Protein AF-A0A9D5FMI2-F1 (afdb_monomer_lite)

Foldseek 3Di:
DPPDPQDLFPVRPPDPVCLLCVLLVVLLVVLVVVLVVCCVVVVLLQDALVSSLVVLLVVLVVVLVVLCVLLVVQCVQCNPDHDPDDRDRNSVSSNVSSVSSSVNSVVVSNVVSNVRSVSSVVVVVVD

pLDDT: mean 81.41, std 13.03, range [45.81, 93.81]

Structure (mmCIF, N/CA/C/O backbone):
data_AF-A0A9D5FMI2-F1
#
_entry.id   AF-A0A9D5FMI2-F1
#
loop_
_atom_site.group_PDB
_atom_site.id
_atom_site.type_symbol
_atom_site.label_atom_id
_atom_site.label_alt_id
_atom_site.label_comp_id
_atom_site.label_asym_id
_atom_site.label_entity_id
_atom_site.label_seq_id
_atom_site.pdbx_PDB_ins_code
_atom_site.Cartn_x
_atom_site.Cartn_y
_atom_site.Cartn_z
_atom_site.occupancy
_atom_site.B_iso_or_equiv
_atom_site.auth_seq_id
_atom_site.auth_comp_id
_atom_site.auth_asym_id
_atom_site.auth_atom_id
_atom_site.pdbx_PDB_model_num
ATOM 1 N N . PRO A 1 1 ? 7.865 -17.004 -12.174 1.00 45.81 1 PRO A N 1
ATOM 2 C CA . PRO A 1 1 ? 7.596 -18.311 -12.825 1.00 45.81 1 PRO A CA 1
ATOM 3 C C . PRO A 1 1 ? 6.569 -19.221 -12.122 1.00 45.81 1 PRO A C 1
ATOM 5 O O . PRO A 1 1 ? 5.926 -19.989 -12.825 1.00 45.81 1 PRO A O 1
ATOM 8 N N . PHE A 1 2 ? 6.390 -19.165 -10.794 1.00 46.38 2 PHE A N 1
ATOM 9 C CA . PHE A 1 2 ? 5.642 -20.219 -10.082 1.00 46.38 2 PHE A CA 1
ATOM 10 C C . PHE A 1 2 ? 4.129 -20.012 -9.886 1.00 46.38 2 PHE A C 1
ATOM 12 O O . PHE A 1 2 ? 3.467 -20.967 -9.503 1.00 46.38 2 PHE A O 1
ATOM 19 N N . ILE A 1 3 ? 3.555 -18.836 -10.179 1.00 54.34 3 ILE A N 1
ATOM 20 C CA . ILE A 1 3 ? 2.103 -18.607 -9.992 1.00 54.34 3 ILE A CA 1
ATOM 21 C C . ILE A 1 3 ? 1.391 -18.126 -11.269 1.00 54.34 3 ILE A C 1
ATOM 23 O O . ILE A 1 3 ? 0.267 -18.545 -11.507 1.00 54.34 3 ILE A O 1
ATOM 27 N N . ASP A 1 4 ? 2.042 -17.345 -12.141 1.00 51.28 4 ASP A N 1
ATOM 28 C CA . ASP A 1 4 ? 1.320 -16.658 -13.235 1.00 51.28 4 ASP A CA 1
ATOM 29 C C . ASP A 1 4 ? 1.768 -17.026 -14.667 1.00 51.28 4 ASP A C 1
ATOM 31 O O . ASP A 1 4 ? 1.247 -16.487 -15.631 1.00 51.28 4 ASP A O 1
ATOM 35 N N . LYS A 1 5 ? 2.754 -17.921 -14.860 1.00 56.28 5 LYS A N 1
ATOM 36 C CA . LYS A 1 5 ? 3.317 -18.340 -16.179 1.00 56.28 5 LYS A CA 1
ATOM 37 C C . LYS A 1 5 ? 3.651 -17.222 -17.201 1.00 56.28 5 LYS A C 1
ATOM 39 O O . LYS A 1 5 ? 4.085 -17.534 -18.306 1.00 56.28 5 LYS A O 1
ATOM 44 N N . LYS A 1 6 ? 3.529 -15.939 -16.853 1.00 49.81 6 LYS A N 1
ATOM 45 C CA . LYS A 1 6 ? 3.901 -14.798 -17.688 1.00 49.81 6 LYS A CA 1
ATOM 46 C C . LYS A 1 6 ? 5.377 -14.469 -17.498 1.00 49.81 6 LYS A C 1
ATOM 48 O O . LYS A 1 6 ? 5.899 -14.465 -16.380 1.00 49.81 6 LYS A O 1
ATOM 53 N N . ALA A 1 7 ? 6.057 -14.215 -18.611 1.00 51.78 7 ALA A N 1
ATOM 54 C CA . ALA A 1 7 ? 7.418 -13.705 -18.610 1.00 51.78 7 ALA A CA 1
ATOM 55 C C . ALA A 1 7 ? 7.369 -12.233 -18.194 1.00 51.78 7 ALA A C 1
ATOM 57 O O . ALA A 1 7 ? 7.065 -11.382 -19.010 1.00 51.78 7 ALA A O 1
ATOM 58 N N . TYR A 1 8 ? 7.611 -11.925 -16.922 1.00 55.09 8 TYR A N 1
ATOM 59 C CA . TYR A 1 8 ? 7.604 -10.554 -16.409 1.00 55.09 8 TYR A CA 1
ATOM 60 C C . TYR A 1 8 ? 8.752 -9.737 -17.034 1.00 55.09 8 TYR A C 1
ATOM 62 O O . TYR A 1 8 ? 9.891 -9.768 -16.574 1.00 55.09 8 TYR A O 1
ATOM 70 N N . SER A 1 9 ? 8.465 -9.073 -18.152 1.00 56.69 9 SER A N 1
ATOM 71 C CA . SER A 1 9 ? 9.374 -8.207 -18.914 1.00 56.69 9 SER A CA 1
ATOM 72 C C . SER A 1 9 ? 8.567 -7.208 -19.740 1.00 56.69 9 SER A C 1
ATOM 74 O O . SER A 1 9 ? 7.436 -7.508 -20.135 1.00 56.69 9 SER A O 1
ATOM 76 N N . LEU A 1 10 ? 9.153 -6.040 -20.036 1.00 55.88 10 LEU A N 1
ATOM 77 C CA . LEU A 1 10 ? 8.503 -4.966 -20.805 1.00 55.88 10 LEU A CA 1
ATOM 78 C C . LEU A 1 10 ? 7.979 -5.446 -22.169 1.00 55.88 10 LEU A C 1
ATOM 80 O O . LEU A 1 10 ? 6.897 -5.050 -22.587 1.00 55.88 10 LEU A O 1
ATOM 84 N N . SER A 1 11 ? 8.695 -6.364 -22.821 1.00 57.03 11 SER A N 1
ATOM 85 C CA . SER A 1 11 ? 8.315 -6.965 -24.106 1.00 57.03 11 SER A CA 1
ATOM 86 C C . SER A 1 11 ? 7.164 -7.978 -24.032 1.00 57.03 11 SER A C 1
ATOM 88 O O . SER A 1 11 ? 6.638 -8.369 -25.069 1.00 57.03 11 SER A O 1
ATOM 90 N N . SER A 1 12 ? 6.753 -8.414 -22.836 1.00 57.50 12 SER A N 1
ATOM 91 C CA . SER A 1 12 ? 5.612 -9.331 -22.660 1.00 57.50 12 SER A CA 1
ATOM 92 C C . SER A 1 12 ? 4.268 -8.612 -22.525 1.00 57.50 12 SER A C 1
ATOM 94 O O . SER A 1 12 ? 3.216 -9.254 -22.526 1.00 57.50 12 SER A O 1
ATOM 96 N N . ILE A 1 13 ? 4.296 -7.287 -22.352 1.00 59.31 13 ILE A N 1
ATOM 97 C CA . ILE A 1 13 ? 3.102 -6.480 -22.126 1.00 59.31 13 ILE A CA 1
ATOM 98 C C . ILE A 1 13 ? 2.381 -6.334 -23.467 1.00 59.31 13 ILE A C 1
ATOM 100 O O . ILE A 1 13 ? 2.761 -5.521 -24.302 1.00 59.31 13 ILE A O 1
ATOM 104 N N . THR A 1 14 ? 1.330 -7.126 -23.675 1.00 66.12 14 THR A N 1
ATOM 105 C CA . THR A 1 14 ? 0.506 -7.055 -24.893 1.00 66.12 14 THR A CA 1
ATOM 106 C C . THR A 1 14 ? -0.327 -5.771 -24.941 1.00 66.12 14 THR A C 1
ATOM 108 O O . THR A 1 14 ? -0.527 -5.204 -26.010 1.00 66.12 14 THR A O 1
ATOM 111 N N . SER A 1 15 ? -0.786 -5.292 -23.780 1.00 75.56 15 SER A N 1
ATOM 112 C CA . SER A 1 15 ? -1.556 -4.056 -23.627 1.00 75.56 15 SER A CA 1
ATOM 113 C C . SER A 1 15 ? -1.195 -3.366 -22.311 1.00 75.56 15 SER A C 1
ATOM 115 O O . SER A 1 15 ? -1.178 -3.993 -21.250 1.00 75.56 15 SER A O 1
ATOM 117 N N . GLN A 1 16 ? -0.913 -2.061 -22.373 1.00 81.06 16 GLN A N 1
ATOM 118 C CA . GLN A 1 16 ? -0.610 -1.239 -21.195 1.00 81.06 16 GLN A CA 1
ATOM 119 C C . GLN A 1 16 ? -1.804 -1.176 -20.231 1.00 81.06 16 GLN A C 1
ATOM 121 O O . GLN A 1 16 ? -1.623 -1.240 -19.017 1.00 81.06 16 GLN A O 1
ATOM 126 N N . MET A 1 17 ? -3.023 -1.108 -20.777 1.00 82.19 17 MET A N 1
ATOM 127 C CA . MET A 1 17 ? -4.262 -1.043 -20.000 1.00 82.19 17 MET A CA 1
ATOM 128 C C . MET A 1 17 ? -4.450 -2.297 -19.139 1.00 82.19 17 MET A C 1
ATOM 130 O O . MET A 1 17 ? -4.772 -2.187 -17.957 1.00 82.19 17 MET A O 1
ATOM 134 N N . ASP A 1 18 ? -4.184 -3.478 -19.702 1.00 82.81 18 ASP A N 1
ATOM 135 C CA . ASP A 1 18 ? -4.355 -4.750 -18.992 1.00 82.81 18 ASP A CA 1
ATOM 136 C C . ASP A 1 18 ? -3.395 -4.875 -17.810 1.00 82.81 18 ASP A C 1
ATOM 138 O O . ASP A 1 18 ? -3.785 -5.355 -16.747 1.00 82.81 18 ASP A O 1
ATOM 142 N N . LEU A 1 19 ? -2.149 -4.411 -17.964 1.00 83.75 19 LEU A N 1
ATOM 143 C CA . LEU A 1 19 ? -1.175 -4.405 -16.873 1.00 83.75 19 LEU A CA 1
ATOM 144 C C . LEU A 1 19 ? -1.644 -3.507 -15.722 1.00 83.75 19 LEU A C 1
ATOM 146 O O . LEU A 1 19 ? -1.619 -3.930 -14.566 1.00 83.75 19 LEU A O 1
ATOM 150 N N . ILE A 1 20 ? -2.076 -2.283 -16.040 1.00 86.94 20 ILE A N 1
ATOM 151 C CA . ILE A 1 20 ? -2.527 -1.306 -15.042 1.00 86.94 20 ILE A CA 1
ATOM 152 C C . ILE A 1 20 ? -3.761 -1.830 -14.307 1.00 86.94 20 ILE A C 1
ATOM 154 O O . ILE A 1 20 ? -3.796 -1.791 -13.078 1.00 86.94 20 ILE A O 1
ATOM 158 N N . LEU A 1 21 ? -4.746 -2.359 -15.037 1.00 87.94 21 LEU A N 1
ATOM 159 C CA . LEU A 1 21 ? -5.957 -2.923 -14.443 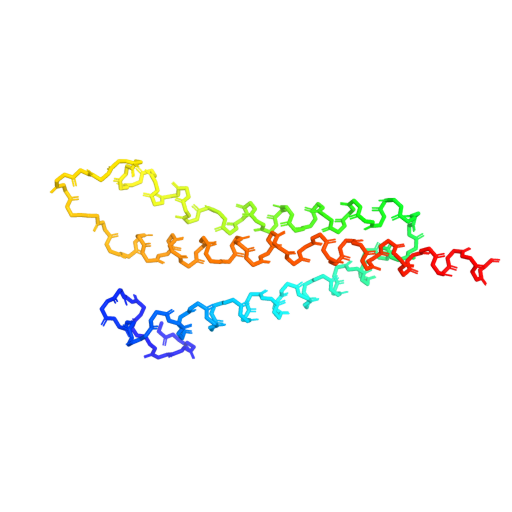1.00 87.94 21 LEU A CA 1
ATOM 160 C C . LEU A 1 21 ? -5.643 -4.144 -13.579 1.00 87.94 21 LEU A C 1
ATOM 162 O O . LEU A 1 21 ? -6.115 -4.219 -12.449 1.00 87.94 21 LEU A O 1
ATOM 166 N N . TYR A 1 22 ? -4.819 -5.073 -14.063 1.00 87.00 22 TYR A N 1
ATOM 167 C CA . TYR A 1 22 ? -4.475 -6.279 -13.313 1.00 87.00 22 TYR A CA 1
ATOM 168 C C . TYR A 1 22 ? -3.734 -5.961 -12.012 1.00 87.00 22 TYR A C 1
ATOM 170 O O . TYR A 1 22 ? -4.152 -6.402 -10.938 1.00 87.00 22 TYR A O 1
ATOM 178 N N . VAL A 1 23 ? -2.662 -5.164 -12.088 1.00 89.62 23 VAL A N 1
ATOM 179 C CA . VAL A 1 23 ? -1.884 -4.763 -10.907 1.00 89.62 23 VAL A CA 1
ATOM 180 C C . VAL A 1 23 ? -2.754 -3.928 -9.973 1.00 89.62 23 VAL A C 1
ATOM 182 O O . VAL A 1 23 ? -2.786 -4.190 -8.774 1.00 89.62 23 VAL A O 1
ATOM 185 N N . GLY A 1 24 ? -3.509 -2.971 -10.513 1.00 88.81 24 GLY A N 1
ATOM 186 C CA . GLY A 1 24 ? -4.320 -2.074 -9.705 1.00 88.81 24 GLY A CA 1
ATOM 187 C C . GLY A 1 24 ? -5.456 -2.778 -8.970 1.00 88.81 24 GLY A C 1
ATOM 188 O O . GLY A 1 24 ? -5.605 -2.592 -7.764 1.00 88.81 24 GLY A O 1
ATOM 189 N N . VAL A 1 25 ? -6.215 -3.642 -9.648 1.00 90.38 25 VAL A N 1
ATOM 190 C CA . VAL A 1 25 ? -7.294 -4.416 -9.013 1.00 90.38 25 VAL A CA 1
ATOM 191 C C . VAL A 1 25 ? -6.724 -5.373 -7.970 1.00 90.38 25 VAL A C 1
ATOM 193 O O . VAL A 1 25 ? -7.227 -5.417 -6.849 1.00 90.38 25 VAL A O 1
ATOM 196 N N . THR A 1 26 ? -5.643 -6.090 -8.289 1.00 90.94 26 THR A N 1
ATOM 197 C CA . THR A 1 26 ? -5.021 -7.032 -7.345 1.00 90.94 26 THR A CA 1
ATOM 198 C C . THR A 1 26 ? -4.527 -6.313 -6.089 1.00 90.94 26 THR A C 1
ATOM 200 O O . THR A 1 26 ? -4.794 -6.758 -4.972 1.00 90.94 26 THR A O 1
ATOM 203 N N . SER A 1 27 ? -3.871 -5.160 -6.241 1.00 90.88 27 SER A N 1
ATOM 204 C CA . SER A 1 27 ? -3.416 -4.349 -5.109 1.00 90.88 27 SER A CA 1
ATOM 205 C C . SER A 1 27 ? -4.562 -3.774 -4.288 1.00 90.88 27 SER A C 1
ATOM 207 O O . SER A 1 27 ? -4.475 -3.777 -3.062 1.00 90.88 27 SER A O 1
ATOM 209 N N . ALA A 1 28 ? -5.649 -3.329 -4.923 1.00 90.81 28 ALA A N 1
ATOM 210 C CA . ALA A 1 28 ? -6.828 -2.844 -4.212 1.00 90.81 28 ALA A CA 1
ATOM 211 C C . ALA A 1 28 ? -7.489 -3.957 -3.382 1.00 90.81 28 ALA A C 1
ATOM 213 O O . ALA A 1 28 ? -7.786 -3.754 -2.205 1.00 90.81 28 ALA A O 1
ATOM 214 N N . VAL A 1 29 ? -7.664 -5.150 -3.960 1.00 93.56 29 VAL A N 1
ATOM 215 C CA . VAL A 1 29 ? -8.244 -6.312 -3.266 1.00 93.56 29 VAL A CA 1
ATOM 216 C C . VAL A 1 29 ? -7.385 -6.719 -2.070 1.00 93.56 29 VAL A C 1
ATOM 218 O O . VAL A 1 29 ? -7.908 -6.896 -0.968 1.00 93.56 29 VAL A O 1
ATOM 221 N N . LEU A 1 30 ? -6.065 -6.814 -2.254 1.00 93.25 30 LEU A N 1
ATOM 222 C CA . LEU A 1 30 ? -5.143 -7.143 -1.165 1.00 93.25 30 LEU A CA 1
ATOM 223 C C . LEU A 1 30 ? -5.134 -6.071 -0.073 1.00 93.25 30 LEU A C 1
ATOM 225 O O . LEU A 1 30 ? -5.120 -6.414 1.107 1.00 93.25 30 LEU A O 1
ATOM 229 N N . LEU A 1 31 ? -5.189 -4.787 -0.437 1.00 92.81 31 LEU A N 1
ATOM 230 C CA . LEU A 1 31 ? -5.259 -3.697 0.533 1.00 92.81 31 LEU A CA 1
ATOM 231 C C . LEU A 1 31 ? -6.533 -3.778 1.378 1.00 92.81 31 LEU A C 1
ATOM 233 O O . LEU A 1 31 ? -6.450 -3.660 2.598 1.00 92.81 31 LEU A O 1
ATOM 237 N N . ILE A 1 32 ? -7.692 -4.017 0.757 1.00 93.00 32 ILE A N 1
ATOM 238 C CA . ILE A 1 32 ? -8.966 -4.195 1.471 1.00 93.00 32 ILE A CA 1
ATOM 239 C C . ILE A 1 32 ? -8.877 -5.393 2.417 1.00 93.00 32 ILE A C 1
ATOM 241 O O . ILE A 1 32 ? -9.293 -5.299 3.571 1.00 93.00 32 ILE A O 1
ATOM 245 N N . PHE A 1 33 ? -8.298 -6.503 1.959 1.00 93.62 33 PHE A N 1
ATOM 246 C CA . PHE A 1 33 ? -8.121 -7.695 2.780 1.00 93.62 33 PHE A CA 1
ATOM 247 C C . PHE A 1 33 ? -7.219 -7.426 3.995 1.00 93.62 33 PHE A C 1
ATOM 249 O O . PHE A 1 33 ? -7.607 -7.706 5.130 1.00 93.62 33 PHE A O 1
ATOM 256 N N . ILE A 1 34 ? -6.048 -6.819 3.782 1.00 92.62 34 ILE A N 1
ATOM 257 C CA . ILE A 1 34 ? -5.105 -6.457 4.851 1.00 92.62 34 ILE A CA 1
ATOM 258 C C . ILE A 1 34 ? -5.748 -5.467 5.824 1.00 92.62 34 ILE A C 1
ATOM 260 O O . ILE A 1 34 ? -5.647 -5.644 7.040 1.00 92.62 34 ILE A O 1
ATOM 264 N N . TRP A 1 35 ? -6.436 -4.445 5.316 1.00 92.31 35 TRP A N 1
ATOM 265 C CA . TRP A 1 35 ? -7.167 -3.484 6.136 1.00 92.31 35 TRP A CA 1
ATOM 266 C C . TRP A 1 35 ? -8.224 -4.163 7.009 1.00 92.31 35 TRP A C 1
ATOM 268 O O . TRP A 1 35 ? -8.334 -3.848 8.192 1.00 92.31 35 TRP A O 1
ATOM 278 N N . LEU A 1 36 ? -8.978 -5.117 6.464 1.00 90.62 36 LEU A N 1
ATOM 279 C CA . LEU A 1 36 ? -10.025 -5.816 7.202 1.00 90.62 36 LEU A CA 1
ATOM 280 C C . LEU A 1 36 ? -9.426 -6.669 8.328 1.00 90.62 36 LEU A C 1
ATOM 282 O O . LEU A 1 36 ? -9.853 -6.569 9.479 1.00 90.62 36 LEU A O 1
ATOM 286 N N . VAL A 1 37 ? -8.373 -7.434 8.028 1.00 91.81 37 VAL A N 1
ATOM 287 C CA . VAL A 1 37 ? -7.655 -8.256 9.017 1.00 91.81 37 VAL A CA 1
ATOM 288 C C . VAL A 1 37 ? -7.054 -7.391 10.129 1.00 91.81 37 VAL A C 1
ATOM 290 O O . VAL A 1 37 ? -7.218 -7.687 11.315 1.00 91.81 37 VAL A O 1
ATOM 293 N N . THR A 1 38 ? -6.381 -6.299 9.774 1.00 89.19 38 THR A N 1
ATOM 294 C CA . THR A 1 38 ? -5.739 -5.396 10.745 1.00 89.19 38 THR A CA 1
ATOM 295 C C . THR A 1 38 ? -6.753 -4.615 11.577 1.00 89.19 38 THR A C 1
ATOM 297 O O . THR A 1 38 ? -6.566 -4.467 12.783 1.00 89.19 38 THR A O 1
ATOM 300 N N . SER A 1 39 ? -7.871 -4.192 10.985 1.00 86.75 39 SER A N 1
ATOM 301 C CA . SER A 1 39 ? -8.934 -3.483 11.706 1.00 86.75 39 SER A CA 1
ATOM 302 C C . SER A 1 39 ? -9.633 -4.369 12.739 1.00 86.75 39 SER A C 1
ATOM 304 O O . SER A 1 39 ? -9.973 -3.889 13.823 1.00 86.75 39 SER A O 1
ATOM 306 N N . ILE A 1 40 ? -9.806 -5.663 12.445 1.00 87.88 40 ILE A N 1
ATOM 307 C CA . ILE A 1 40 ? -10.374 -6.643 13.385 1.00 87.88 40 ILE A CA 1
ATOM 308 C C . ILE A 1 40 ? -9.369 -6.975 14.493 1.00 87.88 40 ILE A C 1
ATOM 310 O O . ILE A 1 40 ? -9.698 -6.870 15.674 1.00 87.88 40 ILE A O 1
ATOM 314 N N . THR A 1 41 ? -8.135 -7.336 14.131 1.00 87.56 41 THR A N 1
ATOM 315 C CA . THR A 1 41 ? -7.098 -7.751 15.097 1.00 87.56 41 THR A CA 1
ATOM 316 C C . THR A 1 41 ? -6.718 -6.636 16.065 1.00 87.56 41 THR A C 1
ATOM 318 O O . THR A 1 41 ? -6.600 -6.875 17.265 1.00 87.56 41 THR A O 1
ATOM 321 N N . GLN A 1 42 ? -6.589 -5.401 15.579 1.00 84.50 42 GLN A N 1
ATOM 322 C CA . GLN A 1 42 ? -6.229 -4.245 16.403 1.00 84.50 42 GLN A CA 1
ATOM 323 C C . GLN A 1 42 ? -7.445 -3.557 17.037 1.00 84.50 42 GLN A C 1
ATOM 325 O O . GLN A 1 42 ? -7.282 -2.528 17.696 1.00 84.50 42 GLN A O 1
ATOM 330 N N . LYS A 1 43 ? -8.654 -4.111 16.843 1.00 83.69 43 LYS A N 1
ATOM 331 C CA . LYS A 1 43 ? -9.934 -3.552 17.305 1.00 83.69 43 LYS A CA 1
ATOM 332 C C . LYS A 1 43 ? -10.062 -2.062 16.981 1.00 83.69 43 LYS A C 1
ATOM 334 O O . LYS A 1 43 ? -10.552 -1.283 17.796 1.00 83.69 43 LYS A O 1
ATOM 339 N N . THR A 1 44 ? -9.643 -1.658 15.784 1.00 76.50 44 THR A N 1
ATOM 340 C CA . THR A 1 44 ? -9.560 -0.246 15.376 1.00 76.50 44 THR A CA 1
ATOM 341 C C . THR A 1 44 ? -10.926 0.449 15.439 1.00 76.50 44 THR A C 1
ATOM 343 O O . THR A 1 44 ? -11.004 1.628 15.762 1.00 76.50 44 THR A O 1
ATOM 346 N N . PHE A 1 45 ? -12.022 -0.298 15.265 1.00 78.38 45 PHE A N 1
ATOM 347 C CA . PHE A 1 45 ? -13.401 0.193 15.423 1.00 78.38 45 PHE A CA 1
ATOM 348 C C . PHE A 1 45 ? -13.833 0.465 16.880 1.00 78.38 45 PHE A C 1
ATOM 350 O O . PHE A 1 45 ? -14.947 0.933 17.117 1.00 78.38 45 PHE A O 1
ATOM 357 N N . CYS A 1 46 ? -12.999 0.131 17.869 1.00 77.69 46 CYS A N 1
ATOM 358 C CA . CYS A 1 46 ? -13.211 0.457 19.284 1.00 77.69 46 CYS A CA 1
ATOM 359 C C . CYS A 1 46 ? -12.467 1.706 19.745 1.00 77.69 46 CYS A C 1
ATOM 361 O O . CYS A 1 46 ? -12.675 2.128 20.877 1.00 77.69 46 CYS A O 1
ATOM 363 N N . LEU A 1 47 ? -11.602 2.259 18.900 1.00 82.00 47 LEU A N 1
ATOM 364 C CA . LEU A 1 47 ? -10.892 3.496 19.186 1.00 82.00 47 LEU A CA 1
ATOM 365 C C . LEU A 1 47 ? -11.779 4.696 18.876 1.00 82.00 47 LEU A C 1
ATOM 367 O O . LEU A 1 47 ? -12.775 4.573 18.153 1.00 82.00 47 LEU A O 1
ATOM 371 N N . THR A 1 48 ? -11.373 5.867 19.366 1.00 85.94 48 THR A N 1
ATOM 372 C CA . THR A 1 48 ? -12.049 7.114 19.015 1.00 85.94 48 THR A CA 1
ATOM 373 C C . THR A 1 48 ? -12.026 7.325 17.491 1.00 85.94 48 THR A C 1
ATOM 375 O O . THR A 1 48 ? -11.091 6.878 16.816 1.00 85.94 48 THR A O 1
ATOM 378 N N . PRO A 1 49 ? -13.028 8.007 16.904 1.00 79.56 49 PRO A N 1
ATOM 379 C CA . PRO A 1 49 ? -13.134 8.135 15.448 1.00 79.56 49 PRO A CA 1
ATOM 380 C C . PRO A 1 49 ? -11.888 8.737 14.782 1.00 79.56 49 PRO A C 1
ATOM 382 O O . PRO A 1 49 ? -11.508 8.315 13.691 1.00 79.56 49 PRO A O 1
ATOM 385 N N . GLY A 1 50 ? -11.234 9.694 15.452 1.00 82.56 50 GLY A N 1
ATOM 386 C CA . GLY A 1 50 ? -9.991 10.306 14.976 1.00 82.56 50 GLY A CA 1
ATOM 387 C C . GLY A 1 50 ? -8.814 9.330 14.989 1.00 82.56 50 GLY A C 1
ATOM 388 O O . GLY A 1 50 ? -8.123 9.179 13.982 1.00 82.56 50 GLY A O 1
ATOM 389 N N . GLU A 1 51 ? -8.621 8.606 16.091 1.00 86.50 51 GLU A N 1
ATOM 390 C CA . GLU A 1 51 ? -7.546 7.615 16.222 1.00 86.50 51 GLU A CA 1
ATOM 391 C C . GLU A 1 51 ? -7.723 6.441 15.254 1.00 86.50 51 GLU A C 1
ATOM 393 O O . GLU A 1 51 ? -6.751 5.974 14.662 1.00 86.50 51 GLU A O 1
ATOM 398 N N . ALA A 1 52 ? -8.961 5.989 15.039 1.00 86.25 52 ALA A N 1
ATOM 399 C CA . ALA A 1 52 ? -9.283 4.903 14.118 1.00 86.25 52 ALA A CA 1
ATOM 400 C C . ALA A 1 52 ? -8.920 5.251 12.659 1.00 86.25 52 ALA A C 1
ATOM 402 O O . ALA A 1 52 ? -8.342 4.432 11.932 1.00 86.25 52 ALA A O 1
ATOM 403 N N . GLY A 1 53 ? -9.209 6.490 12.245 1.00 86.62 53 GLY A N 1
ATOM 404 C CA . GLY A 1 53 ? -8.820 7.018 10.938 1.00 86.62 53 GLY A CA 1
ATOM 405 C C . GLY A 1 53 ? -7.302 7.150 10.791 1.00 86.62 53 GLY A C 1
ATOM 406 O O . GLY A 1 53 ? -6.736 6.639 9.824 1.00 86.62 53 GLY A O 1
ATOM 407 N N . ILE A 1 54 ? -6.626 7.757 11.775 1.00 90.19 54 ILE A N 1
ATOM 408 C CA . ILE A 1 54 ? -5.160 7.928 11.771 1.00 90.19 54 ILE A CA 1
ATOM 409 C C . ILE A 1 54 ? -4.450 6.575 11.712 1.00 90.19 54 ILE A C 1
ATOM 411 O O . ILE A 1 54 ? -3.497 6.408 10.954 1.00 90.19 54 ILE A O 1
ATOM 415 N N . LYS A 1 55 ? -4.933 5.579 12.457 1.00 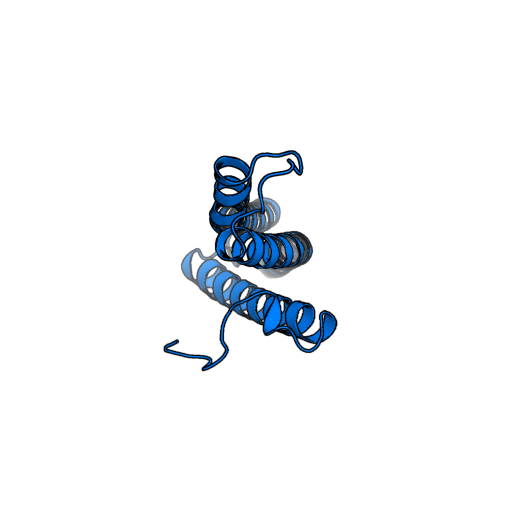89.75 55 LYS A N 1
ATOM 416 C CA . LYS A 1 55 ? -4.345 4.237 12.472 1.00 89.75 55 LYS A CA 1
ATOM 417 C C . LYS A 1 55 ? -4.454 3.552 11.111 1.00 89.75 55 LYS A C 1
ATOM 419 O O . LYS A 1 55 ? -3.476 2.980 10.633 1.00 89.75 55 LYS A O 1
ATOM 424 N N . THR A 1 56 ? -5.590 3.702 10.437 1.00 90.19 56 THR A N 1
ATOM 425 C CA . THR A 1 56 ? -5.776 3.208 9.063 1.00 90.19 56 THR A CA 1
ATOM 426 C C . THR A 1 56 ? -4.867 3.926 8.067 1.00 90.19 56 THR A C 1
ATOM 428 O O . THR A 1 56 ? -4.261 3.290 7.206 1.00 90.19 56 THR A O 1
ATOM 431 N N . LEU A 1 57 ? -4.705 5.242 8.216 1.00 91.56 57 LEU A N 1
ATOM 432 C CA . LEU A 1 57 ? -3.795 6.022 7.381 1.00 91.56 57 LEU A CA 1
ATOM 433 C C . LEU A 1 57 ? -2.332 5.600 7.593 1.00 91.56 57 LEU A C 1
ATOM 435 O O . LEU A 1 57 ? -1.593 5.436 6.626 1.00 91.56 57 LEU A O 1
ATOM 439 N N . SER A 1 58 ? -1.931 5.354 8.844 1.00 91.38 58 SER A N 1
ATOM 440 C CA . SER A 1 58 ? -0.582 4.888 9.192 1.00 91.38 58 SER A CA 1
ATOM 441 C C . SER A 1 58 ? -0.269 3.509 8.604 1.00 91.38 58 SER A C 1
ATOM 443 O O . SER A 1 58 ? 0.854 3.264 8.159 1.00 91.38 58 SER A O 1
ATOM 445 N N . LEU A 1 59 ? -1.277 2.635 8.520 1.00 92.12 59 LEU A N 1
ATOM 446 C CA . LEU A 1 59 ? -1.164 1.340 7.860 1.00 92.12 59 LEU A CA 1
ATOM 447 C C . LEU A 1 59 ? -0.910 1.508 6.362 1.00 92.12 59 LEU A C 1
ATOM 449 O O . LEU A 1 59 ? 0.039 0.926 5.842 1.00 92.12 59 LEU A O 1
ATOM 453 N N . GLY A 1 60 ? -1.705 2.329 5.674 1.00 92.81 60 GLY A N 1
ATOM 454 C CA . GLY A 1 60 ? -1.502 2.540 4.242 1.00 92.81 60 GLY A CA 1
ATOM 455 C C . GLY A 1 60 ? -0.178 3.233 3.932 1.00 92.81 60 GLY A C 1
ATOM 456 O O . GLY A 1 60 ? 0.496 2.839 2.987 1.00 92.81 60 GLY A O 1
ATOM 457 N N . LEU A 1 61 ? 0.265 4.178 4.769 1.00 92.56 61 LEU A N 1
ATOM 458 C CA . LEU A 1 61 ? 1.583 4.807 4.629 1.00 92.56 61 LEU A CA 1
ATOM 459 C C . LEU A 1 61 ? 2.722 3.789 4.788 1.00 92.56 61 LEU A C 1
ATOM 461 O O . LEU A 1 61 ? 3.682 3.811 4.022 1.00 92.56 61 LEU A O 1
ATOM 465 N N . SER A 1 62 ? 2.592 2.863 5.740 1.00 93.56 62 SER A N 1
ATOM 466 C CA . SER A 1 62 ? 3.571 1.789 5.954 1.00 93.56 62 SER A CA 1
ATOM 467 C C . SER A 1 62 ? 3.639 0.836 4.755 1.00 93.56 62 SER A C 1
ATOM 469 O O . SER A 1 62 ? 4.723 0.445 4.329 1.00 93.56 62 SER A O 1
ATOM 471 N N . ILE A 1 63 ? 2.488 0.504 4.163 1.00 93.38 63 ILE A N 1
ATOM 472 C CA . ILE A 1 63 ? 2.413 -0.311 2.942 1.00 93.38 63 ILE A CA 1
ATOM 473 C C . ILE A 1 63 ? 3.053 0.430 1.761 1.00 93.38 63 ILE A C 1
ATOM 475 O O . ILE A 1 63 ? 3.882 -0.149 1.061 1.00 93.38 63 ILE A O 1
ATOM 479 N N . VAL A 1 64 ? 2.727 1.713 1.565 1.00 93.38 64 VAL A N 1
ATOM 480 C CA . VAL A 1 64 ? 3.340 2.554 0.523 1.00 93.38 64 VAL A CA 1
ATOM 481 C C . VAL A 1 64 ? 4.856 2.589 0.680 1.00 93.38 64 VAL A C 1
ATOM 483 O O . VAL A 1 64 ? 5.565 2.427 -0.310 1.00 93.38 64 VAL A O 1
ATOM 486 N N . PHE A 1 65 ? 5.363 2.741 1.904 1.00 91.81 65 PHE A N 1
ATOM 487 C CA . PHE A 1 65 ? 6.799 2.746 2.172 1.00 91.81 65 PHE A CA 1
ATOM 488 C C . PHE A 1 65 ? 7.478 1.449 1.707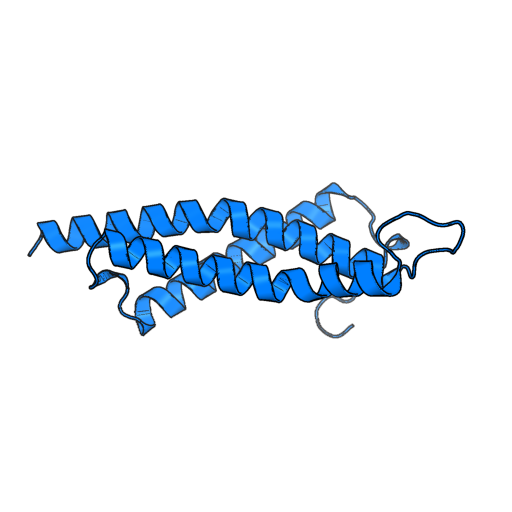 1.00 91.81 65 PHE A C 1
ATOM 490 O O . PHE A 1 65 ? 8.476 1.503 0.990 1.00 91.81 65 PHE A O 1
ATOM 497 N N . ILE A 1 66 ? 6.901 0.289 2.036 1.00 93.25 66 ILE A N 1
ATOM 498 C CA . ILE A 1 66 ? 7.438 -1.023 1.639 1.00 93.25 66 ILE A CA 1
ATOM 499 C C . ILE A 1 66 ? 7.383 -1.209 0.115 1.00 93.25 66 ILE A C 1
ATOM 501 O O . ILE A 1 66 ? 8.372 -1.612 -0.493 1.00 93.25 66 ILE A O 1
ATOM 505 N N . ILE A 1 67 ? 6.253 -0.884 -0.519 1.00 91.88 67 ILE A N 1
ATOM 506 C CA . ILE A 1 67 ? 6.067 -1.019 -1.976 1.00 91.88 67 ILE A CA 1
ATOM 507 C C . ILE A 1 67 ? 6.972 -0.056 -2.753 1.00 91.88 67 ILE A C 1
ATOM 509 O O . ILE A 1 67 ? 7.362 -0.341 -3.883 1.00 91.88 67 ILE A O 1
ATOM 513 N N . SER A 1 68 ? 7.347 1.072 -2.152 1.00 88.25 68 SER A N 1
ATOM 514 C CA . SER A 1 68 ? 8.244 2.040 -2.783 1.00 88.25 68 SER A CA 1
ATOM 515 C C . SER A 1 68 ? 9.698 1.560 -2.828 1.00 88.25 68 SER A C 1
ATOM 517 O O . SER A 1 68 ? 10.472 2.085 -3.620 1.00 88.25 68 SER A O 1
ATOM 519 N N . LEU A 1 69 ? 10.106 0.566 -2.029 1.00 89.38 69 LEU A N 1
ATOM 520 C CA . LEU A 1 69 ? 11.485 0.049 -2.015 1.00 89.38 69 LEU A CA 1
ATOM 521 C C . LEU A 1 69 ? 12.032 -0.348 -3.401 1.00 89.38 69 LEU A C 1
ATOM 523 O O . LEU A 1 69 ? 13.123 0.113 -3.737 1.00 89.38 69 LEU A O 1
ATOM 527 N N . PRO A 1 70 ? 11.329 -1.13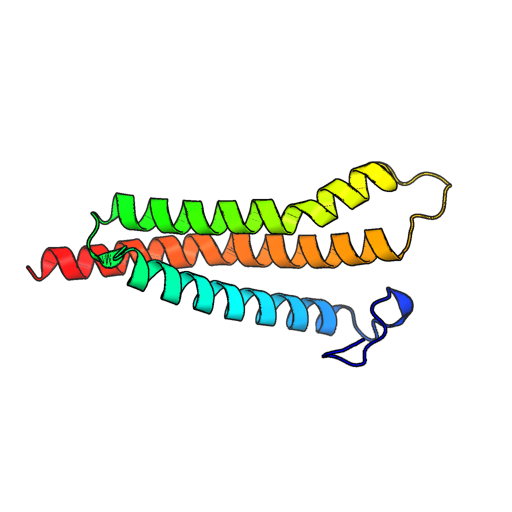6 -4.241 1.00 84.56 70 PRO A N 1
ATOM 528 C CA . PRO A 1 70 ? 11.782 -1.421 -5.605 1.00 84.56 70 PRO A CA 1
ATOM 529 C C . PRO A 1 70 ? 11.918 -0.164 -6.477 1.00 84.56 70 PRO A C 1
ATOM 531 O O . PRO A 1 70 ? 12.785 -0.123 -7.348 1.00 84.56 70 PRO A O 1
ATOM 534 N N . VAL A 1 71 ? 11.114 0.875 -6.229 1.00 86.69 71 VAL A N 1
ATOM 535 C CA . VAL A 1 71 ? 11.214 2.162 -6.935 1.00 86.69 71 VAL A CA 1
ATOM 536 C C . VAL A 1 71 ? 12.507 2.878 -6.542 1.00 86.69 71 VAL A C 1
ATOM 538 O O . VAL A 1 71 ? 13.279 3.275 -7.413 1.00 86.69 71 VAL A O 1
ATOM 541 N N . TRP A 1 72 ? 12.792 2.973 -5.239 1.00 85.44 72 TRP A N 1
ATOM 542 C CA . TRP A 1 72 ? 14.045 3.538 -4.727 1.00 85.44 72 TRP A CA 1
ATOM 543 C C . TRP A 1 72 ? 15.267 2.775 -5.241 1.00 85.44 72 TRP A C 1
ATOM 545 O O . TRP A 1 72 ? 16.239 3.389 -5.677 1.00 85.44 72 TRP A O 1
ATOM 555 N N . LEU A 1 73 ? 15.201 1.442 -5.245 1.00 84.94 73 LEU A N 1
ATOM 556 C CA . LEU A 1 73 ? 16.270 0.589 -5.755 1.00 84.94 73 LEU A CA 1
ATOM 557 C C . LEU A 1 73 ? 16.519 0.826 -7.249 1.00 84.94 73 LEU A C 1
ATOM 559 O O . LEU A 1 73 ? 17.668 0.917 -7.672 1.00 84.94 73 LEU A O 1
ATOM 563 N N . SER A 1 74 ? 15.459 0.981 -8.044 1.00 82.69 74 SER A N 1
ATOM 564 C CA . SER A 1 74 ? 15.590 1.293 -9.468 1.00 82.69 74 SER A CA 1
ATOM 565 C C . SER A 1 74 ? 16.234 2.655 -9.704 1.00 82.69 74 SER A C 1
ATOM 567 O O . SER A 1 74 ? 17.092 2.759 -10.576 1.00 82.69 74 SER A O 1
ATOM 569 N N . PHE A 1 75 ? 15.874 3.681 -8.927 1.00 81.81 75 PHE A N 1
ATOM 570 C CA . PHE A 1 75 ? 16.516 4.997 -9.011 1.00 81.81 75 PHE A CA 1
ATOM 571 C C . PHE A 1 75 ? 17.987 4.966 -8.594 1.00 81.81 75 PHE A C 1
ATOM 573 O O . PHE A 1 75 ? 18.803 5.673 -9.179 1.00 81.81 75 PHE A O 1
ATOM 580 N N . TYR A 1 76 ? 18.334 4.139 -7.607 1.00 82.88 76 TYR A N 1
ATOM 581 C CA . TYR A 1 76 ? 19.717 3.956 -7.180 1.00 82.88 76 TYR A CA 1
ATOM 582 C C . TYR A 1 76 ? 20.569 3.268 -8.258 1.00 82.88 76 TYR A C 1
ATOM 584 O O . TYR A 1 76 ? 21.693 3.692 -8.506 1.00 82.88 76 TYR A O 1
ATOM 592 N N . LEU A 1 77 ? 20.033 2.233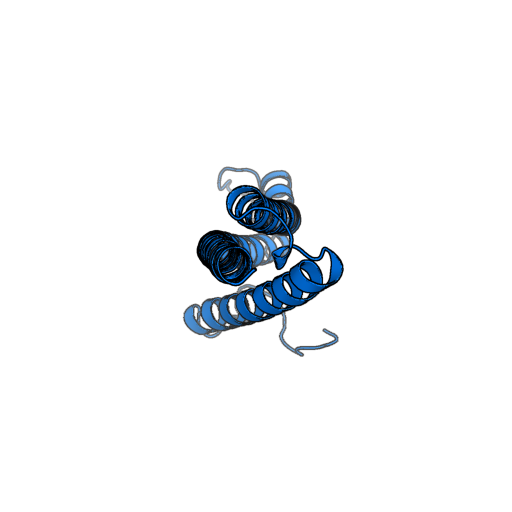 -8.915 1.00 80.62 77 LEU A N 1
ATOM 593 C CA . LEU A 1 77 ? 20.771 1.435 -9.902 1.00 80.62 77 LEU A CA 1
ATOM 594 C C . LEU A 1 77 ? 20.814 2.064 -11.301 1.00 80.62 77 LEU A C 1
ATOM 596 O O . LEU A 1 77 ? 21.845 1.995 -11.962 1.00 80.62 77 LEU A O 1
ATOM 600 N N . ASN A 1 78 ? 19.716 2.671 -11.756 1.00 75.88 78 ASN A N 1
ATOM 601 C CA . ASN A 1 78 ? 19.606 3.240 -13.106 1.00 75.88 78 ASN A CA 1
ATOM 602 C C . ASN A 1 78 ? 19.848 4.756 -13.145 1.00 75.88 78 ASN A C 1
ATOM 604 O O . ASN A 1 78 ? 19.905 5.341 -14.224 1.00 75.88 78 ASN A O 1
ATOM 608 N N . GLY A 1 79 ? 19.993 5.394 -11.981 1.00 70.94 79 GLY A N 1
ATOM 609 C CA . GLY A 1 79 ? 20.046 6.845 -11.857 1.00 70.94 79 GLY A CA 1
ATOM 610 C C . GLY A 1 79 ? 18.665 7.504 -11.956 1.00 70.94 79 GLY A C 1
ATOM 611 O O . GLY A 1 79 ? 17.689 6.929 -12.435 1.00 70.94 79 GLY A O 1
ATOM 612 N N . ALA A 1 80 ? 18.576 8.749 -11.479 1.00 67.62 80 ALA A N 1
ATOM 613 C CA . ALA A 1 80 ? 17.353 9.556 -11.556 1.00 67.62 80 ALA A CA 1
ATOM 614 C C . ALA A 1 80 ? 17.102 10.158 -12.948 1.00 67.62 80 ALA A C 1
ATOM 616 O O . ALA A 1 80 ? 15.985 10.575 -13.251 1.00 67.62 80 ALA A O 1
ATOM 617 N N . VAL A 1 81 ? 18.139 10.221 -13.784 1.00 62.34 81 VAL A N 1
ATOM 618 C CA . VAL A 1 81 ? 18.104 10.836 -15.112 1.00 62.34 81 VAL A CA 1
ATOM 619 C C . VAL A 1 81 ? 18.410 9.767 -16.145 1.00 62.34 81 VAL A C 1
ATOM 621 O O . VAL A 1 81 ? 19.332 8.977 -15.963 1.00 62.34 81 VAL A O 1
ATOM 624 N N . VAL A 1 82 ? 17.650 9.768 -17.239 1.00 60.22 82 VAL A N 1
ATOM 625 C CA . VAL A 1 82 ? 17.876 8.868 -18.371 1.00 60.22 82 VAL A CA 1
ATOM 626 C C . VAL A 1 82 ? 19.227 9.211 -19.005 1.00 60.22 82 VAL A C 1
ATOM 628 O O . VAL A 1 82 ? 19.371 10.239 -19.665 1.00 60.22 82 VAL A O 1
ATOM 631 N N . THR A 1 83 ? 20.234 8.375 -18.770 1.00 66.00 83 THR A N 1
ATOM 632 C CA . THR A 1 83 ? 21.553 8.458 -19.405 1.00 66.00 83 THR A CA 1
ATOM 633 C C . THR A 1 83 ? 21.604 7.580 -20.657 1.00 66.00 83 THR A C 1
ATOM 635 O O . THR A 1 83 ? 20.729 6.755 -20.902 1.00 66.00 83 THR A O 1
ATOM 638 N N . TRP A 1 84 ? 22.656 7.731 -21.466 1.00 58.59 84 TRP A N 1
ATOM 639 C CA . TRP A 1 84 ? 22.893 6.913 -22.668 1.00 58.59 84 TRP A CA 1
ATOM 640 C C . TRP A 1 84 ? 23.131 5.416 -22.383 1.00 58.59 84 TRP A C 1
ATOM 642 O O . TRP A 1 84 ? 23.239 4.619 -23.313 1.00 58.59 84 TRP A O 1
ATOM 652 N N . THR A 1 85 ? 23.232 5.020 -21.113 1.00 61.06 85 THR A N 1
ATOM 653 C CA . THR A 1 85 ? 23.310 3.619 -20.694 1.00 61.06 85 THR A CA 1
ATOM 654 C C . THR A 1 85 ? 21.915 3.019 -20.662 1.00 61.06 85 THR A C 1
ATOM 656 O O . THR A 1 85 ? 21.048 3.524 -19.954 1.00 61.06 85 THR A O 1
ATOM 659 N N . LEU A 1 86 ? 21.716 1.932 -21.411 1.00 58.38 86 LEU A N 1
ATOM 660 C CA . LEU A 1 86 ? 20.461 1.187 -21.424 1.00 5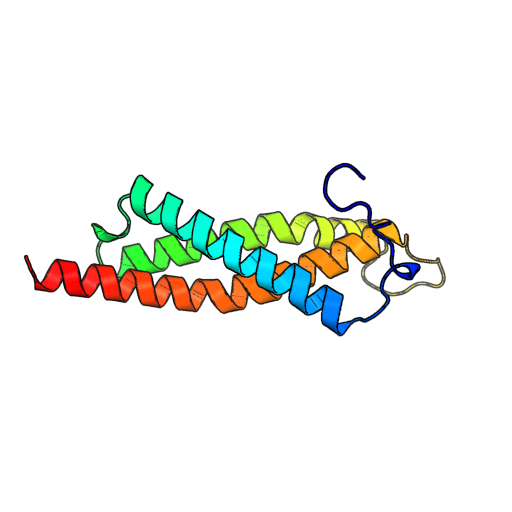8.38 86 LEU A CA 1
ATOM 661 C C . LEU A 1 86 ? 20.080 0.808 -19.977 1.00 58.38 86 LEU A C 1
ATOM 663 O O . LEU A 1 86 ? 20.850 0.076 -19.348 1.00 58.38 86 LEU A O 1
ATOM 667 N N . PRO A 1 87 ? 18.945 1.300 -19.440 1.00 63.59 87 PRO A N 1
ATOM 668 C CA . PRO A 1 87 ? 18.498 0.927 -18.107 1.00 63.59 87 PRO A CA 1
ATOM 669 C C . PRO A 1 87 ? 18.311 -0.582 -18.027 1.00 63.59 87 PRO A C 1
ATOM 671 O O . PRO A 1 87 ? 17.882 -1.224 -18.993 1.00 63.59 87 PRO A O 1
ATOM 674 N N . ASP A 1 88 ? 18.593 -1.158 -16.866 1.00 71.75 88 ASP A N 1
ATOM 675 C CA . ASP A 1 88 ? 18.267 -2.550 -16.629 1.00 71.75 88 ASP A CA 1
ATOM 676 C C . ASP A 1 88 ? 16.734 -2.716 -16.696 1.00 71.75 88 ASP A C 1
ATOM 678 O O . ASP A 1 88 ? 15.957 -2.134 -15.928 1.00 71.75 88 ASP A O 1
ATOM 682 N N . ASN A 1 89 ? 16.286 -3.486 -17.690 1.00 73.31 89 ASN A N 1
ATOM 683 C CA . ASN A 1 89 ? 14.866 -3.633 -18.013 1.00 73.31 89 ASN A CA 1
ATOM 684 C C . ASN A 1 89 ? 14.073 -4.281 -16.868 1.00 73.31 89 ASN A C 1
ATOM 686 O O . ASN A 1 89 ? 12.873 -4.036 -16.735 1.00 73.31 89 ASN A O 1
ATOM 690 N N . PHE A 1 90 ? 14.722 -5.109 -16.045 1.00 75.81 90 PHE A N 1
ATOM 691 C CA . PHE A 1 90 ? 14.078 -5.809 -14.939 1.00 75.81 90 PHE A CA 1
ATOM 692 C C . PHE A 1 90 ? 13.769 -4.861 -13.777 1.00 75.81 90 PHE A C 1
ATOM 694 O O . PHE A 1 90 ? 12.631 -4.802 -13.304 1.00 75.81 90 PHE A O 1
ATOM 701 N N . THR A 1 91 ? 14.754 -4.075 -13.352 1.00 78.38 91 THR A N 1
ATOM 702 C CA . THR A 1 91 ? 14.586 -3.067 -12.294 1.00 78.38 91 THR A CA 1
ATOM 703 C C . THR A 1 91 ? 13.592 -1.979 -12.697 1.00 78.38 91 THR A C 1
ATOM 705 O O . THR A 1 91 ? 12.713 -1.637 -11.905 1.00 78.38 91 THR A O 1
ATOM 708 N N . SER A 1 92 ? 13.629 -1.537 -13.956 1.00 78.94 92 SER A N 1
ATOM 709 C CA . SER A 1 92 ? 12.662 -0.577 -14.506 1.00 78.94 92 SER A CA 1
ATOM 710 C C . SER A 1 92 ? 11.229 -1.130 -14.524 1.00 78.94 92 SER A C 1
ATOM 712 O O . SER A 1 92 ? 10.278 -0.431 -14.171 1.00 78.94 92 SER A O 1
ATOM 714 N N . TYR A 1 93 ? 11.056 -2.409 -14.879 1.00 81.00 93 TYR A N 1
ATOM 715 C CA . TYR A 1 93 ? 9.755 -3.083 -14.843 1.00 81.00 93 TYR A CA 1
ATOM 716 C C . TYR A 1 93 ? 9.211 -3.228 -13.410 1.00 81.00 93 TYR A C 1
ATOM 718 O O . TYR A 1 93 ? 8.032 -2.968 -13.164 1.00 81.00 93 TYR A O 1
ATOM 726 N N . MET A 1 94 ? 10.067 -3.579 -12.445 1.00 83.12 94 MET A N 1
ATOM 727 C CA . MET A 1 94 ? 9.694 -3.654 -11.026 1.00 83.12 94 MET A CA 1
ATOM 728 C C . MET A 1 94 ? 9.307 -2.288 -10.453 1.00 83.12 94 MET A C 1
ATOM 730 O O . MET A 1 94 ? 8.338 -2.192 -9.698 1.00 83.12 94 MET A O 1
ATOM 734 N N . ALA A 1 95 ? 10.014 -1.225 -10.841 1.00 85.12 95 ALA A N 1
ATOM 735 C CA . ALA A 1 95 ? 9.670 0.136 -10.452 1.00 85.12 95 ALA A CA 1
ATOM 736 C C . ALA A 1 95 ? 8.316 0.573 -11.020 1.00 85.12 95 ALA A C 1
ATOM 738 O O . ALA A 1 95 ? 7.515 1.148 -10.289 1.00 85.12 95 ALA A O 1
ATOM 739 N N . LEU A 1 96 ? 8.019 0.250 -12.284 1.00 86.25 96 LEU A N 1
ATOM 740 C CA . LEU A 1 96 ? 6.716 0.536 -12.892 1.00 86.25 96 LEU A CA 1
ATOM 741 C C . LEU A 1 96 ? 5.575 -0.133 -12.114 1.00 86.25 96 LEU A C 1
ATOM 743 O O . LEU A 1 96 ? 4.588 0.525 -11.786 1.00 86.25 96 LEU A O 1
ATOM 747 N N . ILE A 1 97 ? 5.721 -1.420 -11.783 1.00 88.31 97 ILE A N 1
ATOM 748 C CA . ILE A 1 97 ? 4.738 -2.131 -10.957 1.00 88.31 97 ILE A CA 1
ATOM 749 C C . ILE A 1 97 ? 4.601 -1.437 -9.600 1.00 88.31 97 ILE A C 1
ATOM 751 O O . ILE A 1 97 ? 3.485 -1.111 -9.206 1.00 88.31 97 ILE A O 1
ATOM 755 N N . GLY A 1 98 ? 5.713 -1.159 -8.913 1.00 87.88 98 GLY A N 1
ATOM 756 C CA . GLY A 1 98 ? 5.709 -0.475 -7.619 1.00 87.88 98 GLY A CA 1
ATOM 757 C C . GLY A 1 98 ? 4.986 0.874 -7.662 1.00 87.88 98 GLY A C 1
ATOM 758 O O . GLY A 1 98 ? 4.157 1.151 -6.801 1.00 87.88 98 GLY A O 1
ATOM 759 N N . LEU A 1 99 ? 5.208 1.680 -8.701 1.00 90.31 99 LEU A N 1
ATOM 760 C CA . LEU A 1 99 ? 4.542 2.973 -8.884 1.00 90.31 99 LEU A CA 1
ATOM 761 C C . LEU A 1 99 ? 3.027 2.837 -9.080 1.00 90.31 99 LEU A C 1
ATOM 763 O O . LEU A 1 99 ? 2.270 3.582 -8.456 1.00 90.31 99 LEU A O 1
ATOM 767 N N . ILE A 1 100 ? 2.572 1.873 -9.889 1.00 90.69 100 ILE A N 1
ATOM 768 C CA . ILE A 1 100 ? 1.134 1.596 -10.057 1.00 90.69 100 ILE A CA 1
ATOM 769 C C . ILE A 1 100 ? 0.522 1.210 -8.707 1.00 90.69 100 ILE A C 1
ATOM 771 O O . ILE A 1 100 ? -0.530 1.724 -8.326 1.00 90.69 100 ILE A O 1
ATOM 775 N N . GLN A 1 101 ? 1.194 0.345 -7.947 1.00 91.12 101 GLN A N 1
ATOM 776 C CA . GLN A 1 101 ? 0.723 -0.071 -6.629 1.00 91.12 101 GLN A CA 1
ATOM 777 C C . GLN A 1 101 ? 0.682 1.098 -5.635 1.00 91.12 101 GLN A C 1
ATOM 779 O O . GLN A 1 101 ? -0.308 1.246 -4.922 1.00 91.12 101 GLN A O 1
ATOM 784 N N . VAL A 1 102 ? 1.700 1.966 -5.613 1.00 93.12 102 VAL A N 1
ATOM 785 C CA . VAL A 1 102 ? 1.724 3.176 -4.771 1.00 93.12 102 VAL A CA 1
ATOM 786 C C . VAL A 1 102 ? 0.562 4.105 -5.111 1.00 93.12 102 VAL A C 1
ATOM 788 O O . VAL A 1 102 ? -0.108 4.590 -4.197 1.00 93.12 102 VAL A O 1
ATOM 791 N N . LEU A 1 103 ? 0.271 4.324 -6.396 1.00 92.56 103 LEU A N 1
ATOM 792 C CA . LEU A 1 103 ? -0.850 5.164 -6.827 1.00 92.56 103 LEU A CA 1
ATOM 793 C C . LEU A 1 103 ? -2.188 4.619 -6.307 1.00 92.56 103 LEU A C 1
ATOM 795 O O . LEU A 1 103 ? -2.997 5.357 -5.748 1.00 92.56 103 LEU A O 1
ATOM 799 N N . ILE A 1 104 ? -2.399 3.311 -6.431 1.00 93.00 104 ILE A N 1
ATOM 800 C CA . ILE A 1 104 ? -3.638 2.666 -5.995 1.00 93.00 104 ILE A CA 1
ATOM 801 C C . ILE A 1 104 ? -3.751 2.673 -4.471 1.00 93.00 104 ILE A C 1
ATOM 803 O O . ILE A 1 104 ? -4.781 3.076 -3.935 1.00 93.00 104 ILE A O 1
ATOM 807 N N . VAL A 1 105 ? -2.696 2.287 -3.751 1.00 93.38 105 VAL A N 1
ATOM 808 C CA . VAL A 1 105 ? -2.719 2.248 -2.284 1.00 93.38 105 VAL A CA 1
ATOM 809 C C . VAL A 1 105 ? -2.896 3.650 -1.704 1.00 93.38 105 VAL A C 1
ATOM 811 O O . VAL A 1 105 ? -3.687 3.821 -0.775 1.00 93.38 105 VAL A O 1
ATOM 814 N N . SER A 1 106 ? -2.228 4.661 -2.260 1.00 92.75 106 SER A N 1
ATOM 815 C CA . SER A 1 106 ? -2.365 6.052 -1.809 1.00 92.75 106 SER A CA 1
ATOM 816 C C . SER A 1 106 ? -3.739 6.652 -2.112 1.00 92.75 106 SER A C 1
ATOM 818 O O . SER A 1 106 ? -4.241 7.413 -1.292 1.00 92.75 106 SER A O 1
ATOM 820 N N . GLY A 1 107 ? -4.382 6.288 -3.225 1.00 93.00 107 GLY A N 1
ATOM 821 C CA . GLY A 1 107 ? -5.745 6.728 -3.531 1.00 93.00 107 GLY A CA 1
ATOM 822 C C . GLY A 1 107 ? -6.809 6.037 -2.673 1.00 93.00 107 GLY A C 1
ATOM 823 O O . GLY A 1 107 ? -7.762 6.669 -2.220 1.00 93.00 107 GLY A O 1
ATOM 824 N N . VAL A 1 108 ? -6.640 4.741 -2.409 1.00 93.69 108 VAL A N 1
ATOM 825 C CA . VAL A 1 108 ? -7.638 3.913 -1.717 1.00 93.69 108 VAL A CA 1
ATOM 826 C C . VAL A 1 108 ? -7.539 4.063 -0.191 1.00 93.69 108 VAL A C 1
ATOM 828 O O . VAL A 1 108 ? -8.563 4.162 0.481 1.00 93.69 108 VAL A O 1
ATOM 831 N N . THR A 1 109 ? -6.335 4.176 0.380 1.00 93.38 109 THR A N 1
ATOM 832 C CA . THR A 1 109 ? -6.131 4.281 1.843 1.00 93.38 109 THR A CA 1
ATOM 833 C C . THR A 1 109 ? -6.931 5.415 2.507 1.00 93.38 109 THR A C 1
ATOM 835 O O . THR A 1 109 ? -7.579 5.139 3.518 1.00 93.38 109 THR A O 1
ATOM 838 N N . PRO A 1 110 ? -6.946 6.668 2.004 1.00 92.56 110 PRO A N 1
ATOM 839 C CA . PRO A 1 110 ? -7.720 7.753 2.611 1.00 92.56 110 PRO A CA 1
ATOM 840 C C . PRO A 1 110 ? -9.223 7.463 2.640 1.00 92.56 110 PRO A C 1
ATOM 842 O O . PRO A 1 110 ? -9.896 7.794 3.616 1.00 92.56 110 PRO A O 1
ATOM 845 N N . ILE A 1 111 ? -9.741 6.789 1.606 1.00 93.81 111 ILE A N 1
ATOM 846 C CA . ILE A 1 111 ? -11.143 6.363 1.537 1.00 93.81 111 ILE A CA 1
ATOM 847 C C . ILE A 1 111 ? -11.426 5.353 2.656 1.00 93.81 111 ILE A C 1
ATOM 849 O O . ILE A 1 111 ? -12.402 5.506 3.391 1.00 93.81 111 ILE A O 1
ATOM 853 N N . LEU A 1 112 ? -10.545 4.365 2.855 1.00 91.19 112 LEU A N 1
ATOM 854 C CA . LEU A 1 112 ? -10.685 3.390 3.944 1.00 91.19 112 LEU A CA 1
ATOM 855 C C . LEU A 1 112 ? -10.505 4.032 5.323 1.00 91.19 112 LEU A C 1
ATOM 857 O O . LEU A 1 112 ? -11.205 3.656 6.262 1.00 91.19 112 LEU A O 1
ATOM 861 N N . ALA A 1 113 ? -9.616 5.015 5.467 1.00 91.38 113 ALA A N 1
ATOM 862 C CA . ALA A 1 113 ? -9.453 5.764 6.710 1.00 91.38 113 ALA A CA 1
ATOM 863 C C . ALA A 1 113 ? -10.734 6.535 7.063 1.00 91.38 113 ALA A C 1
ATOM 865 O O . ALA A 1 113 ? -11.197 6.470 8.205 1.00 91.38 113 ALA A O 1
ATOM 866 N N . GLY A 1 114 ? -11.357 7.179 6.070 1.00 88.94 114 GLY A N 1
ATOM 867 C CA . GLY A 1 114 ? -12.665 7.819 6.208 1.00 88.94 114 GLY A CA 1
ATOM 868 C C . GLY A 1 114 ? -13.761 6.827 6.604 1.00 88.94 114 GLY A C 1
ATOM 869 O O . GLY A 1 114 ? -14.485 7.067 7.570 1.00 88.94 114 GLY A O 1
ATOM 870 N N . LEU A 1 115 ? -13.841 5.675 5.929 1.00 89.81 115 LEU A N 1
ATOM 871 C CA . LEU A 1 115 ? -14.782 4.603 6.275 1.00 89.81 115 LEU A CA 1
ATOM 872 C C . LEU A 1 115 ? -14.569 4.096 7.706 1.00 89.81 115 LEU A C 1
ATOM 874 O O . LEU A 1 115 ? -15.531 3.932 8.451 1.00 89.81 115 LEU A O 1
ATOM 878 N N . THR A 1 116 ? -13.320 3.903 8.125 1.00 89.25 116 THR A N 1
ATOM 879 C CA . THR A 1 116 ? -12.991 3.411 9.470 1.00 89.25 116 THR A CA 1
ATOM 880 C C . THR A 1 116 ? -13.412 4.411 10.549 1.00 89.25 116 THR A C 1
ATOM 882 O O . THR A 1 116 ? -14.011 4.022 11.554 1.00 89.25 116 THR A O 1
ATOM 885 N N . ALA A 1 117 ? -13.175 5.706 10.321 1.00 87.69 117 ALA A N 1
ATOM 886 C CA . ALA A 1 117 ? -13.622 6.772 11.215 1.00 87.69 117 ALA A CA 1
ATOM 887 C C . ALA A 1 117 ? -15.158 6.859 11.291 1.00 87.69 117 ALA A C 1
ATOM 889 O O . ALA A 1 117 ? -15.715 7.012 12.380 1.00 87.69 117 ALA A O 1
ATOM 890 N N . LEU A 1 118 ? -15.857 6.713 10.158 1.00 88.06 118 LEU A N 1
ATOM 891 C CA . LEU A 1 118 ? -17.324 6.694 10.107 1.00 88.06 118 LEU A CA 1
ATOM 892 C C . LEU A 1 118 ? -17.907 5.499 10.870 1.00 88.06 118 LEU A C 1
ATOM 894 O O . LEU A 1 118 ? -18.812 5.682 11.684 1.00 88.06 118 LEU A O 1
ATOM 898 N N . VAL A 1 119 ? -17.366 4.296 10.661 1.00 87.81 119 VAL A N 1
ATOM 899 C CA . VAL A 1 119 ? -17.805 3.080 11.364 1.00 87.81 119 VAL A CA 1
ATOM 900 C C . VAL A 1 119 ? -17.581 3.212 12.873 1.00 87.81 119 VAL A C 1
ATOM 902 O O . VAL A 1 119 ? -18.494 2.925 13.650 1.00 87.81 119 VAL A O 1
ATOM 905 N N . SER A 1 120 ? -16.415 3.711 13.300 1.00 87.25 120 SER A N 1
ATOM 906 C CA . SER A 1 120 ? -16.145 3.983 14.720 1.00 87.25 120 SER A CA 1
ATOM 907 C C . SER A 1 120 ? -17.134 5.007 15.301 1.00 87.25 120 SER A C 1
ATOM 909 O O . SER A 1 120 ? -17.701 4.781 16.372 1.00 87.25 120 SER A O 1
ATOM 911 N N . ARG A 1 121 ? -17.437 6.091 14.572 1.00 87.12 121 ARG A N 1
ATOM 912 C CA . ARG A 1 121 ? -18.393 7.120 15.013 1.00 87.12 121 ARG A CA 1
ATOM 913 C C . ARG A 1 121 ? -19.808 6.573 15.197 1.00 87.12 121 ARG A C 1
ATOM 915 O O . ARG A 1 121 ? -20.457 6.915 16.184 1.00 87.12 121 ARG A O 1
ATOM 922 N N . ILE A 1 122 ? -20.293 5.746 14.268 1.00 86.75 122 ILE A N 1
ATOM 923 C CA . ILE A 1 122 ? -21.627 5.128 14.362 1.00 86.75 122 ILE A CA 1
ATOM 924 C C . ILE A 1 122 ? -21.699 4.230 15.597 1.00 86.75 122 ILE A C 1
ATOM 926 O O . ILE A 1 122 ? -22.661 4.309 16.359 1.00 86.75 122 ILE A O 1
ATOM 930 N N . ARG A 1 123 ? -20.654 3.433 15.838 1.00 82.94 123 ARG A N 1
ATOM 931 C CA . ARG A 1 123 ? -20.582 2.554 17.006 1.00 82.94 123 ARG A CA 1
ATOM 932 C C . ARG A 1 123 ? -20.556 3.333 18.320 1.00 82.94 123 ARG A C 1
ATOM 934 O O . ARG A 1 123 ? -21.290 2.977 19.232 1.00 82.94 123 ARG A O 1
ATOM 941 N N . HIS A 1 124 ? -19.773 4.407 18.400 1.00 75.38 124 HIS A N 1
ATOM 942 C CA . HIS A 1 124 ? -19.713 5.262 19.589 1.00 75.38 124 HIS A CA 1
ATOM 943 C C . HIS A 1 124 ? -21.015 6.015 19.878 1.00 75.38 124 HIS A C 1
ATOM 945 O O . HIS A 1 124 ? -21.272 6.327 21.029 1.00 75.38 124 HIS A O 1
ATOM 951 N N . LYS A 1 125 ? -21.829 6.322 18.861 1.00 73.88 125 LYS A N 1
ATOM 952 C CA . LYS A 1 125 ? -23.144 6.956 19.049 1.00 73.88 125 LYS A CA 1
ATOM 953 C C . LYS A 1 125 ? -24.218 5.967 19.534 1.00 73.88 125 LYS A C 1
ATOM 955 O O . LYS A 1 125 ? -25.256 6.396 20.022 1.00 73.88 125 LYS A O 1
ATOM 960 N N . SER A 1 126 ? -24.005 4.666 19.332 1.00 59.44 126 SER A N 1
ATOM 961 C CA . SER A 1 126 ? -24.968 3.607 19.663 1.00 59.44 126 SER A CA 1
ATOM 962 C C . SER A 1 126 ? -24.789 3.018 21.070 1.00 59.44 126 SER A C 1
ATOM 964 O O . SER A 1 126 ? -25.603 2.183 21.462 1.00 59.44 126 SER A O 1
ATOM 966 N N . ILE A 1 127 ? -23.723 3.397 21.779 1.00 51.62 127 ILE A N 1
ATOM 967 C CA . ILE A 1 127 ? -23.416 3.026 23.170 1.00 51.62 127 ILE A CA 1
ATOM 968 C C . ILE A 1 127 ? -23.714 4.243 24.040 1.00 51.62 127 ILE A C 1
ATOM 970 O O . ILE A 1 127 ? -24.311 4.049 25.117 1.00 51.62 127 ILE A O 1
#

Sequence (127 aa):
PFIDKKAYSLSSITSQMDLILYVGVTSAVLLIFIWLVTSITQKTFCLTPGEAGIKTLSLGLSIVFIISLPVWLSFYLNGAVVTWTLPDNFTSYMALIGLIQVLIVSGVTPILAGLTALVSRIRHKSI

Secondary structure (DSSP, 8-state):
--SS----SGGG-S-HHHHHHHHHHHHHHHHHHHHHHHHHHTTGGGS-HHHHHHHHHHHHHHHHHHHHHHHHHHHHHH-SS--SSPP-HHHHHHHHHHHHHHHHHHHHHHHHHHHHHHHHHHHHH--

Radius of gyration: 18.3 Å; chains: 1; bounding box: 48×31×48 Å